Protein AF-A0A662Q920-F1 (afdb_monomer)

Structure (mmCIF, N/CA/C/O backbone):
data_AF-A0A662Q920-F1
#
_entry.id   AF-A0A662Q920-F1
#
loop_
_atom_site.group_PDB
_atom_site.id
_atom_site.type_symbol
_atom_site.label_atom_id
_atom_site.label_alt_id
_atom_site.label_comp_id
_atom_site.label_asym_id
_atom_site.label_entity_id
_atom_site.label_seq_id
_atom_site.pdbx_PDB_ins_code
_atom_site.Cartn_x
_atom_site.Cartn_y
_atom_site.Cartn_z
_atom_site.occupancy
_atom_site.B_iso_or_equiv
_atom_site.auth_seq_id
_atom_site.auth_comp_id
_atom_site.auth_asym_id
_atom_site.auth_atom_id
_atom_site.pdbx_PDB_model_num
ATOM 1 N N . MET A 1 1 ? -21.351 35.880 19.775 1.00 69.81 1 MET A N 1
ATOM 2 C CA . MET A 1 1 ? -21.981 34.544 19.687 1.00 69.81 1 MET A CA 1
ATOM 3 C C . MET A 1 1 ? -21.240 33.641 18.705 1.00 69.81 1 MET A C 1
ATOM 5 O O . MET A 1 1 ? -21.122 32.451 18.968 1.00 69.81 1 MET A O 1
ATOM 9 N N . ASP A 1 2 ? -20.626 34.204 17.664 1.00 88.81 2 ASP A N 1
ATOM 10 C CA . ASP A 1 2 ? -19.913 33.458 16.614 1.00 88.81 2 ASP A CA 1
ATOM 11 C C . ASP A 1 2 ? -18.648 32.746 17.107 1.00 88.81 2 ASP A C 1
ATOM 13 O O . ASP A 1 2 ? -18.413 31.593 16.752 1.00 88.81 2 ASP A O 1
ATOM 17 N N . LEU A 1 3 ? -17.869 33.374 17.997 1.00 92.56 3 LEU A N 1
ATOM 18 C CA . LEU A 1 3 ? -16.669 32.7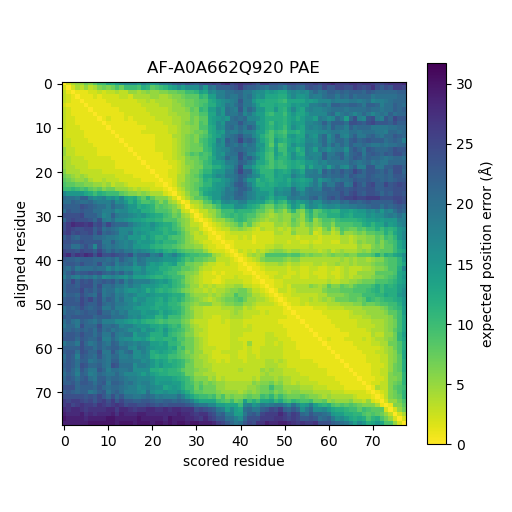47 18.567 1.00 92.56 3 LEU A CA 1
ATOM 19 C C . LEU A 1 3 ? -17.012 31.534 19.445 1.00 92.56 3 LEU A C 1
ATOM 21 O O . LEU A 1 3 ? -16.309 30.529 19.404 1.00 92.56 3 LEU A O 1
ATOM 25 N N . LEU A 1 4 ? -18.111 31.611 20.204 1.00 94.69 4 LEU A N 1
ATOM 26 C CA . LEU A 1 4 ? -18.566 30.521 21.068 1.00 94.69 4 LEU A CA 1
ATOM 27 C C . LEU A 1 4 ? -19.040 29.328 20.230 1.00 94.69 4 LEU A C 1
ATOM 29 O O . LEU A 1 4 ? -18.619 28.203 20.481 1.00 94.69 4 LEU A O 1
ATOM 33 N N . LEU A 1 5 ? -19.861 29.575 19.202 1.00 94.00 5 LEU A N 1
ATOM 34 C CA . LEU A 1 5 ? -20.316 28.527 18.283 1.00 94.00 5 LEU A CA 1
ATOM 35 C C . LEU A 1 5 ? -19.144 27.886 17.534 1.00 94.00 5 LEU A C 1
ATOM 37 O O . LEU A 1 5 ? -19.084 26.665 17.419 1.00 94.00 5 LEU A O 1
ATOM 41 N N . T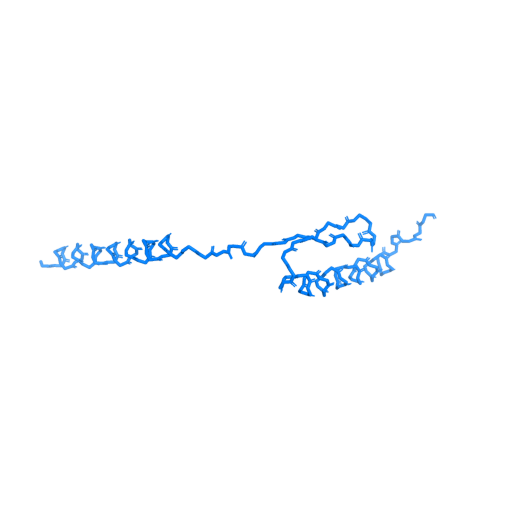HR A 1 6 ? -18.190 28.698 17.075 1.00 94.69 6 THR A N 1
ATOM 42 C CA . THR A 1 6 ? -16.990 28.207 16.384 1.00 94.69 6 THR A CA 1
ATOM 43 C C . THR A 1 6 ? -16.117 27.361 17.312 1.00 94.69 6 THR A C 1
ATOM 45 O O . THR A 1 6 ? -15.669 26.286 16.920 1.00 94.69 6 THR A O 1
ATOM 48 N N . ALA A 1 7 ? -15.916 27.793 18.560 1.00 96.06 7 ALA A N 1
ATOM 49 C CA . ALA A 1 7 ? -15.147 27.043 19.551 1.00 96.06 7 ALA A CA 1
ATOM 50 C C . ALA A 1 7 ? -15.818 25.709 19.918 1.00 96.06 7 ALA A C 1
ATOM 52 O O . ALA A 1 7 ? -15.143 24.683 19.992 1.00 96.06 7 ALA A O 1
ATOM 53 N N . VAL A 1 8 ? -17.144 25.700 20.087 1.00 97.06 8 VAL A N 1
ATOM 54 C CA . VAL A 1 8 ? -17.918 24.475 20.345 1.00 97.06 8 VAL A CA 1
ATOM 55 C C . VAL A 1 8 ? -17.866 23.532 19.142 1.00 97.06 8 VAL A C 1
ATOM 57 O O . VAL A 1 8 ? -17.634 22.338 19.316 1.00 97.06 8 VAL A O 1
ATOM 60 N N . GLY A 1 9 ? -18.009 24.050 17.920 1.00 96.50 9 GLY A N 1
ATOM 61 C CA . GLY A 1 9 ? -17.883 23.259 16.695 1.00 96.50 9 GLY A CA 1
ATOM 62 C C . GLY A 1 9 ? -16.500 22.619 16.552 1.00 96.50 9 GLY A C 1
ATOM 63 O O . GLY A 1 9 ? -16.398 21.421 16.294 1.00 96.50 9 GLY A O 1
ATOM 64 N N . LEU A 1 10 ? -15.431 23.382 16.799 1.00 96.88 10 LEU A N 1
ATOM 65 C CA . LEU A 1 10 ? -14.060 22.868 16.780 1.00 96.88 10 LEU A CA 1
ATOM 66 C C . LEU A 1 10 ? -13.842 21.787 17.848 1.00 96.88 10 LEU A C 1
ATOM 68 O O . LEU A 1 10 ? -13.247 20.748 17.559 1.00 96.88 10 LEU A O 1
ATOM 72 N N . ALA A 1 11 ? -14.351 22.006 19.064 1.00 97.25 11 ALA A N 1
ATOM 73 C CA . ALA A 1 11 ? -14.267 21.032 20.147 1.00 97.25 11 ALA A CA 1
ATOM 74 C C . ALA A 1 11 ? -14.989 19.721 19.793 1.00 97.25 11 ALA A C 1
ATOM 76 O O . ALA A 1 11 ? -14.451 18.643 20.042 1.00 97.25 11 ALA A O 1
ATOM 77 N N . LEU A 1 12 ? -16.161 19.796 19.155 1.00 97.31 12 LEU A N 1
ATOM 78 C CA . LEU A 1 12 ? -16.903 18.621 18.687 1.00 97.31 12 LEU A CA 1
ATOM 79 C C . LEU A 1 12 ? -16.156 17.861 17.585 1.00 97.31 12 LEU A C 1
ATOM 81 O O . LEU A 1 12 ? -16.112 16.634 17.624 1.00 97.31 12 LEU A O 1
ATOM 85 N N . ILE A 1 13 ? -15.531 18.563 16.634 1.00 97.75 13 ILE A N 1
ATOM 86 C CA . ILE A 1 13 ? -14.709 17.934 15.586 1.00 97.75 13 ILE A CA 1
ATOM 87 C C . ILE A 1 13 ? -13.512 17.209 16.211 1.00 97.75 13 ILE A C 1
ATOM 89 O O . ILE A 1 13 ? -13.262 16.047 15.892 1.00 97.75 13 ILE A O 1
ATOM 93 N N . MET A 1 14 ? -12.800 17.865 17.131 1.00 97.31 14 MET A N 1
ATOM 94 C CA . MET A 1 14 ? -11.677 17.259 17.854 1.00 97.31 14 MET A CA 1
ATOM 95 C C . MET A 1 14 ? -12.111 16.023 18.642 1.00 97.31 14 MET A C 1
ATOM 97 O O . MET A 1 14 ? -11.446 14.989 18.578 1.00 97.31 14 MET A O 1
ATOM 101 N N . LEU A 1 15 ? -13.251 16.100 19.332 1.00 97.56 15 LEU A N 1
ATOM 102 C CA . LEU A 1 15 ? -13.816 14.970 20.063 1.00 97.56 15 LEU A CA 1
ATOM 103 C C . LEU A 1 15 ? -14.175 13.813 19.121 1.00 97.56 15 LEU A C 1
ATOM 105 O O . LEU A 1 15 ? -13.849 12.665 19.412 1.00 97.56 15 LEU A O 1
ATOM 109 N N . GLY A 1 16 ? -14.788 14.105 17.972 1.00 96.81 16 GLY A N 1
ATOM 110 C CA . GLY A 1 16 ? -15.126 13.104 16.960 1.00 96.81 16 GLY A CA 1
ATOM 111 C C . GLY A 1 16 ? -13.893 12.371 16.429 1.00 96.81 16 GLY A C 1
ATOM 112 O O . GLY A 1 16 ? -13.868 11.141 16.415 1.00 96.81 16 GLY A O 1
ATOM 113 N N . ILE A 1 17 ? -12.842 13.109 16.061 1.00 96.50 17 ILE A N 1
ATOM 114 C CA . ILE A 1 17 ? -11.573 12.525 15.598 1.00 96.50 17 ILE A CA 1
ATOM 115 C C . ILE A 1 17 ? -10.947 11.653 16.694 1.00 96.50 17 ILE A C 1
ATOM 117 O O . ILE A 1 17 ? -10.505 10.537 16.414 1.00 96.50 17 ILE A O 1
ATOM 121 N N . LEU A 1 18 ? -10.941 12.128 17.943 1.00 96.12 18 LEU A N 1
ATOM 122 C CA . LEU A 1 18 ? -10.381 11.387 19.072 1.00 96.12 18 LEU A CA 1
ATOM 123 C C . LEU A 1 18 ? -11.119 10.060 19.308 1.00 96.12 18 LEU A C 1
ATOM 125 O O . LEU A 1 18 ? -10.478 9.023 19.476 1.00 96.12 18 LEU A O 1
ATOM 129 N N . LEU A 1 19 ? -12.453 10.069 19.265 1.00 94.50 19 LEU A N 1
ATOM 130 C CA . LEU A 1 19 ? -13.269 8.861 19.418 1.00 94.50 19 LEU A CA 1
ATOM 131 C C . LEU A 1 19 ? -13.018 7.850 18.292 1.00 94.50 19 LEU A C 1
ATOM 133 O O . LEU A 1 19 ? -12.878 6.656 18.562 1.00 94.50 19 LEU A O 1
ATOM 137 N N . VAL A 1 20 ? -12.899 8.316 17.045 1.00 93.00 20 VAL A N 1
ATOM 138 C CA . VAL A 1 20 ? -12.563 7.463 15.894 1.00 93.00 20 VAL A CA 1
ATOM 139 C C . VAL A 1 20 ? -11.195 6.806 16.091 1.00 93.00 20 VAL A C 1
ATOM 141 O O . VAL A 1 20 ? -11.076 5.591 15.940 1.00 93.00 20 VAL A O 1
ATOM 144 N N . MET A 1 21 ? -10.180 7.569 16.506 1.00 89.00 21 MET A N 1
ATOM 145 C CA . MET A 1 21 ? -8.836 7.041 16.772 1.00 89.00 21 MET A CA 1
ATOM 146 C C . MET A 1 21 ? -8.834 5.973 17.870 1.00 89.00 21 MET A C 1
ATOM 148 O O . MET A 1 21 ? -8.219 4.920 17.700 1.00 89.00 21 MET A O 1
ATOM 152 N N . ILE A 1 22 ? -9.557 6.200 18.970 1.00 90.12 22 ILE A N 1
ATOM 153 C CA . ILE A 1 22 ? -9.687 5.216 20.056 1.00 90.12 22 ILE A CA 1
ATOM 154 C C . ILE A 1 22 ? -10.389 3.947 19.551 1.00 90.12 22 ILE A C 1
ATOM 156 O O . ILE A 1 22 ? -9.954 2.839 19.865 1.00 90.12 22 ILE A O 1
ATOM 160 N N . SER A 1 23 ? -11.429 4.087 18.726 1.00 86.44 23 SER A N 1
ATOM 161 C CA . SER A 1 23 ? -12.128 2.950 18.115 1.00 86.44 23 SER A CA 1
ATOM 162 C C . SER A 1 23 ? -11.207 2.120 17.215 1.00 86.44 23 SER A C 1
ATOM 164 O O . SER A 1 23 ? -11.238 0.891 17.271 1.00 86.44 23 SER A O 1
ATOM 166 N N . LEU A 1 24 ? -10.381 2.772 16.395 1.00 80.31 24 LE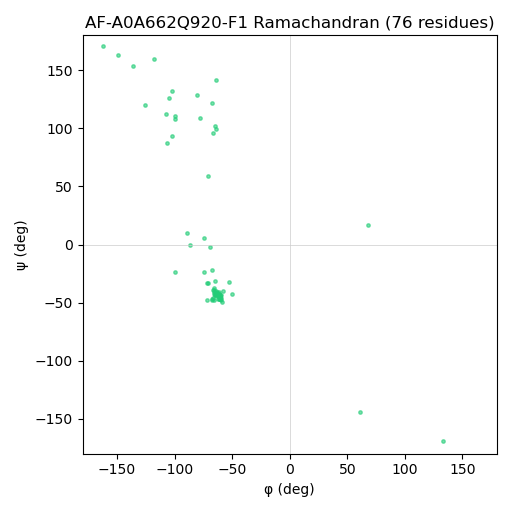U A N 1
ATOM 167 C CA . LEU A 1 24 ? -9.396 2.114 15.530 1.00 80.31 24 LEU A CA 1
ATOM 168 C C . LEU A 1 24 ? -8.297 1.419 16.345 1.00 80.31 24 LEU A C 1
ATOM 170 O O . LEU A 1 24 ? -7.892 0.314 16.001 1.00 80.31 24 LEU A O 1
ATOM 174 N N . ALA A 1 25 ? -7.847 2.033 17.441 1.00 78.38 25 ALA A N 1
ATOM 175 C CA . ALA A 1 25 ? -6.831 1.464 18.325 1.00 78.38 25 ALA A CA 1
ATOM 176 C C . ALA A 1 25 ? -7.353 0.275 19.154 1.00 78.38 25 ALA A C 1
ATOM 178 O O . ALA A 1 25 ? -6.603 -0.655 19.449 1.00 78.38 25 ALA A O 1
ATOM 179 N N . SER A 1 26 ? -8.637 0.287 19.529 1.00 73.88 26 SER A N 1
ATOM 180 C CA . SER A 1 26 ? -9.284 -0.807 20.265 1.00 73.88 26 SER A CA 1
ATOM 181 C C . SER A 1 26 ? -9.568 -2.025 19.379 1.00 73.88 26 SER A C 1
ATOM 183 O O . SER A 1 26 ? -9.624 -3.157 19.869 1.00 73.88 26 SER A O 1
ATOM 185 N N . ALA A 1 27 ? -9.678 -1.828 18.061 1.00 67.81 27 ALA A N 1
ATOM 186 C CA . ALA A 1 27 ? -9.737 -2.924 17.112 1.00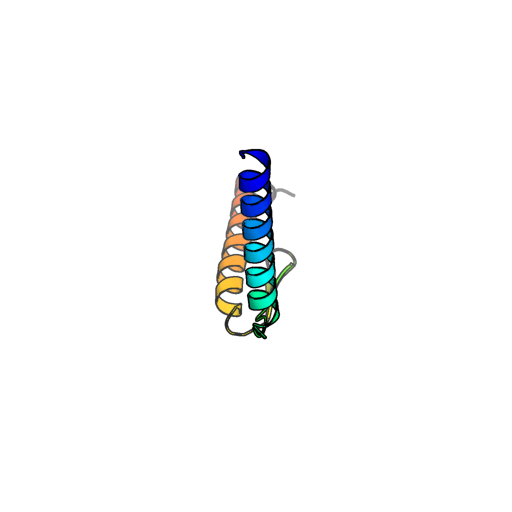 67.81 27 ALA A CA 1
ATOM 187 C C . ALA A 1 27 ? -8.390 -3.659 17.107 1.00 67.81 27 ALA A C 1
ATOM 189 O O . ALA A 1 27 ? -7.446 -3.291 16.409 1.00 67.81 27 ALA A O 1
ATOM 190 N N . ARG A 1 28 ? -8.306 -4.751 17.875 1.00 61.34 28 ARG A N 1
ATOM 191 C CA . ARG A 1 28 ? -7.197 -5.715 17.848 1.00 61.34 28 ARG A CA 1
ATOM 192 C C . ARG A 1 28 ? -7.250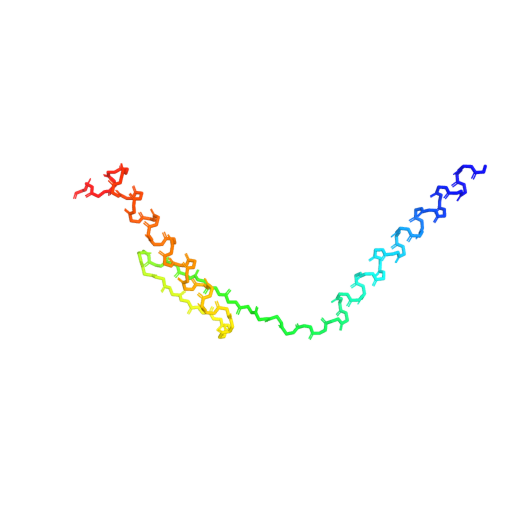 -6.516 16.541 1.00 61.34 28 ARG A C 1
ATOM 194 O O . ARG A 1 28 ? -7.420 -7.733 16.534 1.00 61.34 28 ARG A O 1
ATOM 201 N N . ALA A 1 29 ? -7.181 -5.818 15.413 1.00 67.38 29 ALA A N 1
ATOM 202 C CA . ALA A 1 29 ? -7.154 -6.416 14.099 1.00 67.38 29 ALA A CA 1
ATOM 203 C C . ALA A 1 29 ? -5.830 -7.165 13.965 1.00 67.38 29 ALA A C 1
ATOM 205 O O . ALA A 1 29 ? -4.748 -6.594 14.116 1.00 67.38 29 ALA A O 1
ATOM 206 N N . ARG A 1 30 ? -5.906 -8.471 13.704 1.00 69.88 30 ARG A N 1
ATOM 207 C CA . ARG A 1 30 ? -4.723 -9.248 13.347 1.00 69.88 30 ARG A CA 1
ATOM 208 C C . ARG A 1 30 ? -4.238 -8.703 12.011 1.00 69.88 30 ARG A C 1
ATOM 210 O O . ARG A 1 30 ? -4.850 -8.990 10.985 1.00 69.88 30 ARG A O 1
ATOM 217 N N . ILE A 1 31 ? -3.186 -7.887 12.038 1.00 70.06 31 ILE A N 1
ATOM 218 C CA . ILE A 1 31 ? -2.580 -7.337 10.828 1.00 70.06 31 ILE A CA 1
ATOM 219 C C . ILE A 1 31 ? -2.019 -8.525 10.053 1.00 70.06 31 ILE A C 1
ATOM 221 O O . ILE A 1 31 ? -0.977 -9.085 10.392 1.00 70.06 31 ILE A O 1
ATOM 225 N N . ARG A 1 32 ? -2.771 -8.965 9.046 1.00 77.56 32 ARG A N 1
ATOM 226 C CA . ARG A 1 32 ? -2.284 -9.906 8.048 1.00 77.56 32 ARG A CA 1
ATOM 227 C C . ARG A 1 32 ? -1.438 -9.081 7.100 1.00 77.56 32 ARG A C 1
ATOM 229 O O . ARG A 1 32 ? -1.963 -8.209 6.418 1.00 77.56 32 ARG A O 1
ATOM 236 N N . GLY A 1 33 ? -0.133 -9.300 7.172 1.00 79.12 33 GLY A N 1
ATOM 237 C CA . GLY A 1 33 ? 0.866 -8.641 6.347 1.00 79.12 33 GLY A CA 1
ATOM 238 C C . GLY A 1 33 ? 1.604 -9.655 5.483 1.00 79.12 33 GLY A C 1
ATOM 239 O O . GLY A 1 33 ? 1.633 -10.855 5.772 1.00 79.12 33 GLY A O 1
ATOM 240 N N . GLY A 1 34 ? 2.218 -9.152 4.425 1.00 88.38 34 GLY A N 1
ATOM 241 C CA . GLY A 1 34 ? 3.087 -9.898 3.533 1.00 88.38 34 GLY A CA 1
ATOM 242 C C . GLY A 1 34 ? 3.950 -8.946 2.724 1.00 88.38 34 GLY A C 1
ATOM 243 O O . GLY A 1 34 ? 3.738 -7.734 2.753 1.00 88.38 34 GLY A O 1
ATOM 244 N N . GLY A 1 35 ? 4.923 -9.493 2.013 1.00 88.38 35 GLY A N 1
ATOM 245 C CA . GLY A 1 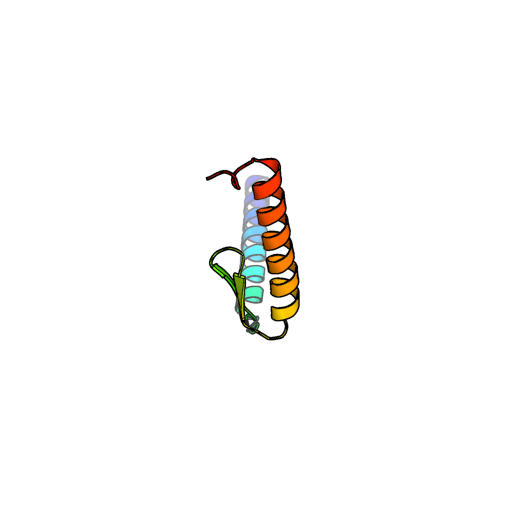35 ? 5.790 -8.741 1.126 1.00 88.38 35 GLY A CA 1
ATOM 246 C C . GLY A 1 35 ? 6.255 -9.568 -0.065 1.00 88.38 35 GLY A C 1
ATOM 247 O O . GLY A 1 35 ? 6.122 -10.793 -0.117 1.00 88.38 35 GLY A O 1
ATOM 248 N N . LEU A 1 36 ? 6.746 -8.845 -1.061 1.00 91.25 36 LEU A N 1
ATOM 249 C CA . LEU A 1 36 ? 7.269 -9.368 -2.311 1.00 91.25 36 LEU A CA 1
ATOM 250 C C . LEU A 1 36 ? 8.676 -8.796 -2.473 1.00 91.25 36 LEU A C 1
ATOM 252 O O . LEU A 1 36 ? 8.838 -7.579 -2.525 1.00 91.25 36 LEU A O 1
ATOM 256 N N . ILE A 1 37 ? 9.682 -9.659 -2.557 1.00 92.38 37 ILE A N 1
ATOM 257 C CA . ILE A 1 37 ? 11.046 -9.278 -2.928 1.00 92.38 37 ILE A CA 1
ATOM 258 C C . ILE A 1 37 ? 11.277 -9.740 -4.363 1.00 92.38 37 ILE A C 1
ATOM 260 O O . ILE A 1 37 ? 11.091 -10.911 -4.672 1.00 92.38 37 ILE A O 1
ATOM 264 N N . LEU A 1 38 ? 11.694 -8.833 -5.239 1.00 90.25 38 LEU A N 1
ATOM 265 C CA . LEU A 1 38 ? 12.092 -9.159 -6.608 1.00 90.25 38 LEU A CA 1
ATOM 266 C C . LEU A 1 38 ? 13.620 -9.239 -6.679 1.00 90.25 38 LEU A C 1
ATOM 268 O O . LEU A 1 38 ? 14.295 -8.218 -6.551 1.00 90.25 38 LEU A O 1
ATOM 272 N N . ILE A 1 39 ? 14.166 -10.444 -6.869 1.00 89.75 39 ILE A N 1
ATOM 273 C CA . ILE A 1 39 ? 15.595 -10.657 -7.146 1.00 89.75 39 ILE A CA 1
ATOM 274 C C . ILE A 1 39 ? 15.725 -10.934 -8.644 1.00 89.75 39 ILE A C 1
ATOM 276 O O . ILE A 1 39 ? 15.532 -12.059 -9.108 1.00 89.75 39 ILE A O 1
ATOM 280 N N . GLY A 1 40 ? 15.981 -9.885 -9.427 1.00 79.44 40 GLY A N 1
ATOM 281 C CA . GLY A 1 40 ? 15.849 -9.968 -10.884 1.00 79.44 40 GLY A CA 1
ATOM 282 C C . GLY A 1 40 ? 14.402 -10.306 -11.290 1.00 79.44 40 GLY A C 1
ATOM 283 O O . GLY A 1 40 ? 13.471 -9.866 -10.614 1.00 79.44 40 GLY A O 1
ATOM 284 N N . PRO A 1 41 ? 14.166 -11.100 -12.352 1.00 80.50 41 PRO A N 1
ATOM 285 C CA . PRO A 1 41 ? 12.814 -11.489 -12.761 1.00 80.50 41 PRO A CA 1
ATOM 286 C C . PRO A 1 41 ? 12.178 -12.548 -11.839 1.00 80.50 41 PRO A C 1
ATOM 288 O O . PRO A 1 41 ? 11.102 -13.049 -12.157 1.00 80.50 41 PRO A O 1
ATOM 291 N N . PHE A 1 42 ? 12.824 -12.923 -10.726 1.00 88.50 42 PHE A N 1
ATOM 292 C CA . PHE A 1 42 ? 12.332 -13.945 -9.802 1.00 88.50 42 PHE A CA 1
ATOM 293 C C . PHE A 1 42 ? 11.653 -13.307 -8.575 1.00 88.50 42 PHE A C 1
ATOM 295 O O . PHE A 1 42 ? 12.337 -12.746 -7.710 1.00 88.50 42 PHE A O 1
ATOM 302 N N . PRO A 1 43 ? 10.312 -13.385 -8.471 1.00 88.69 43 PRO A N 1
ATOM 303 C CA . PRO A 1 43 ? 9.572 -12.890 -7.317 1.00 88.69 43 PRO A CA 1
ATOM 304 C C . PRO A 1 43 ? 9.613 -13.888 -6.148 1.00 88.69 43 PRO A C 1
ATOM 306 O O . PRO A 1 43 ? 9.246 -15.053 -6.296 1.00 88.69 43 PRO A O 1
ATOM 309 N N . ILE A 1 44 ? 9.984 -13.415 -4.959 1.00 91.94 44 ILE A N 1
ATOM 310 C CA . ILE A 1 44 ? 9.922 -14.140 -3.684 1.00 91.94 44 ILE A CA 1
ATOM 311 C C . ILE A 1 44 ? 8.785 -13.548 -2.850 1.00 91.94 44 ILE A C 1
ATOM 313 O O . ILE A 1 44 ? 8.855 -12.401 -2.407 1.00 91.94 44 ILE A O 1
ATOM 317 N N . ILE A 1 45 ? 7.732 -14.335 -2.633 1.00 91.69 45 ILE A N 1
ATOM 318 C CA . ILE A 1 45 ? 6.520 -13.916 -1.915 1.00 91.69 45 ILE A CA 1
ATOM 319 C C . ILE A 1 45 ? 6.557 -14.474 -0.492 1.00 91.69 45 ILE A C 1
ATOM 321 O O . ILE A 1 45 ? 6.773 -15.668 -0.293 1.00 91.69 45 ILE A O 1
ATOM 325 N N . PHE A 1 46 ? 6.290 -13.627 0.497 1.00 89.94 46 PHE A N 1
ATOM 326 C CA . PHE A 1 46 ? 6.179 -14.004 1.905 1.00 89.94 46 PHE A CA 1
ATOM 327 C C . PHE A 1 46 ? 4.971 -13.322 2.551 1.00 89.94 46 PHE A C 1
ATOM 329 O O . PHE A 1 46 ? 4.543 -12.255 2.120 1.00 89.94 46 PHE A O 1
ATOM 336 N N . GLY A 1 47 ? 4.406 -13.924 3.598 1.00 86.50 47 GLY A N 1
ATOM 337 C CA . GLY A 1 47 ? 3.290 -13.340 4.348 1.00 86.50 47 GLY A CA 1
ATOM 338 C C . GLY A 1 47 ? 2.137 -14.295 4.620 1.00 86.50 47 GLY A C 1
ATOM 339 O O . GLY A 1 47 ? 2.238 -15.507 4.424 1.00 86.50 47 GLY A O 1
ATOM 340 N N . ASP A 1 48 ? 1.030 -13.731 5.099 1.00 87.06 48 ASP A N 1
ATOM 341 C CA . ASP A 1 48 ? -0.191 -14.480 5.398 1.00 87.06 48 ASP A CA 1
ATOM 342 C C . ASP A 1 48 ? -0.801 -15.092 4.124 1.00 87.06 48 ASP A C 1
ATOM 344 O O . ASP A 1 48 ? -0.842 -14.452 3.069 1.00 87.06 48 ASP A O 1
ATOM 348 N N . ARG A 1 49 ? -1.331 -16.321 4.224 1.00 83.56 49 ARG A N 1
ATOM 349 C CA . ARG A 1 49 ? -1.969 -17.039 3.104 1.00 83.56 49 ARG A CA 1
ATOM 350 C C . ARG A 1 49 ? -3.050 -16.217 2.411 1.00 83.56 49 ARG A C 1
ATOM 352 O O . ARG A 1 49 ? -3.212 -16.358 1.203 1.00 83.56 49 ARG A O 1
ATOM 359 N N . SER A 1 50 ? -3.769 -15.359 3.139 1.00 86.19 50 SER A N 1
ATOM 360 C CA . SER A 1 50 ? -4.797 -14.512 2.524 1.00 86.19 50 SER A CA 1
ATOM 361 C C . SER A 1 50 ? -4.225 -13.449 1.586 1.00 86.19 50 SER A C 1
ATOM 363 O O . SER A 1 50 ? -4.946 -12.948 0.733 1.00 86.19 50 SER A O 1
ATOM 365 N N . MET A 1 51 ? -2.950 -13.089 1.742 1.00 84.44 51 MET A N 1
ATOM 366 C CA . MET A 1 51 ? -2.276 -12.082 0.924 1.00 84.44 51 MET A CA 1
ATOM 367 C C . MET A 1 51 ? -1.414 -12.688 -0.185 1.00 84.44 51 MET A C 1
ATOM 369 O O . MET A 1 51 ? -1.204 -12.026 -1.197 1.00 84.44 51 MET A O 1
ATOM 373 N N . VAL A 1 52 ? -0.964 -13.941 -0.046 1.00 88.75 52 VAL A N 1
ATOM 374 C CA . VAL A 1 52 ? -0.092 -14.616 -1.031 1.00 88.75 52 VAL A CA 1
ATOM 375 C C . VAL A 1 52 ? -0.639 -14.512 -2.456 1.00 88.75 52 VAL A C 1
ATOM 377 O O . VAL A 1 52 ? 0.118 -14.215 -3.372 1.00 88.75 52 VAL A O 1
ATOM 380 N N . LEU A 1 53 ? -1.949 -14.695 -2.644 1.00 89.00 53 LEU A N 1
ATOM 381 C CA . LEU A 1 53 ? -2.583 -14.664 -3.966 1.00 89.00 53 LEU A CA 1
ATOM 382 C C . LEU A 1 53 ? -2.509 -13.270 -4.612 1.00 89.00 53 LEU A C 1
ATOM 384 O O . LEU A 1 53 ? -2.157 -13.149 -5.782 1.00 89.00 53 LEU A O 1
ATOM 388 N N . ILE A 1 54 ? -2.762 -12.217 -3.829 1.00 90.62 54 ILE A N 1
ATOM 389 C CA . ILE A 1 54 ? -2.659 -10.823 -4.284 1.00 90.62 54 ILE A CA 1
ATOM 390 C C . ILE A 1 54 ? -1.202 -10.486 -4.612 1.00 90.62 54 ILE A C 1
ATOM 392 O O . ILE A 1 54 ? -0.921 -9.954 -5.682 1.00 90.62 54 ILE A O 1
ATOM 396 N N . 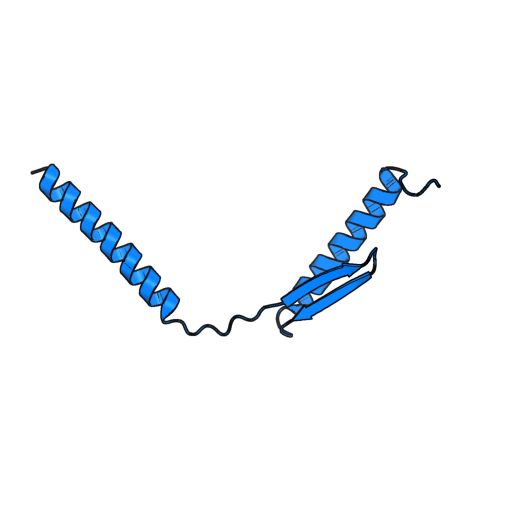LEU A 1 55 ? -0.264 -10.832 -3.724 1.00 91.69 55 LEU A N 1
ATOM 397 C CA . LEU A 1 55 ? 1.158 -10.560 -3.939 1.00 91.69 55 LEU A CA 1
ATOM 398 C C . LEU A 1 55 ? 1.733 -11.330 -5.128 1.00 91.69 55 LEU A C 1
ATOM 400 O O . LEU A 1 55 ? 2.624 -10.820 -5.800 1.00 91.69 55 LEU A O 1
ATOM 404 N N . LEU A 1 56 ? 1.216 -12.525 -5.412 1.00 90.75 56 LEU A N 1
ATOM 405 C CA . LEU A 1 56 ? 1.603 -13.307 -6.580 1.00 90.75 56 LEU A CA 1
ATOM 406 C C . LEU A 1 56 ? 1.156 -12.631 -7.873 1.00 90.75 56 LEU A C 1
ATOM 408 O O . LEU A 1 56 ? 1.968 -12.473 -8.779 1.00 90.75 56 LEU A O 1
ATOM 412 N N . VAL A 1 57 ? -0.103 -12.191 -7.945 1.00 93.00 57 VAL A N 1
ATOM 413 C CA . VAL A 1 57 ? -0.627 -11.471 -9.116 1.00 93.00 57 VAL A CA 1
ATOM 414 C C . VAL A 1 57 ? 0.146 -10.173 -9.335 1.00 93.00 57 VAL A C 1
ATOM 416 O O . VAL A 1 57 ? 0.608 -9.916 -10.445 1.00 93.00 57 VAL A O 1
ATOM 419 N N . VAL A 1 58 ? 0.353 -9.390 -8.273 1.00 92.62 58 VAL A N 1
ATOM 420 C CA . VAL A 1 58 ? 1.140 -8.151 -8.330 1.00 92.62 58 VAL A CA 1
ATOM 421 C C . VAL A 1 58 ? 2.575 -8.441 -8.769 1.00 92.62 58 VAL A C 1
ATOM 423 O O . VAL A 1 58 ? 3.080 -7.780 -9.671 1.00 92.62 58 VAL A O 1
ATOM 426 N N . GLY A 1 59 ? 3.228 -9.449 -8.191 1.00 92.38 59 GLY A N 1
ATOM 427 C CA . GLY A 1 59 ? 4.601 -9.801 -8.541 1.00 92.38 59 GLY A CA 1
ATOM 428 C C . GLY A 1 59 ? 4.748 -10.274 -9.980 1.00 92.38 59 GLY A C 1
ATOM 429 O O . GLY A 1 59 ? 5.657 -9.832 -10.675 1.00 92.38 59 GLY A O 1
ATOM 430 N N . MET A 1 60 ? 3.823 -11.101 -10.463 1.00 92.62 60 MET A N 1
ATOM 431 C CA . MET A 1 60 ? 3.810 -11.558 -11.852 1.00 92.62 60 MET A CA 1
ATOM 432 C C . MET A 1 60 ? 3.581 -10.401 -12.826 1.00 92.62 60 MET A C 1
ATOM 434 O O . MET A 1 60 ? 4.247 -10.321 -13.856 1.00 92.62 60 MET A O 1
ATOM 438 N N . PHE A 1 61 ? 2.695 -9.468 -12.474 1.00 94.38 61 PHE A N 1
ATOM 439 C CA . PHE A 1 61 ? 2.465 -8.255 -13.250 1.00 94.38 61 PHE A CA 1
ATOM 440 C C . PHE A 1 61 ? 3.711 -7.357 -13.302 1.00 94.38 61 PHE A C 1
ATOM 442 O O . PHE A 1 61 ? 4.074 -6.877 -14.374 1.00 94.38 61 PHE A O 1
ATOM 449 N N . LEU A 1 62 ? 4.418 -7.185 -12.179 1.00 92.19 62 LEU A N 1
ATOM 450 C CA . LEU A 1 62 ? 5.678 -6.434 -12.135 1.00 92.19 62 LEU A CA 1
ATOM 451 C C . LEU A 1 62 ? 6.767 -7.085 -12.995 1.00 92.19 62 LEU A C 1
ATOM 453 O O . LEU A 1 62 ? 7.443 -6.382 -13.744 1.00 92.19 62 LEU A O 1
ATOM 457 N N . VAL A 1 63 ? 6.919 -8.411 -12.926 1.00 92.19 63 VAL A N 1
ATOM 458 C CA . VAL A 1 63 ? 7.868 -9.152 -13.776 1.00 92.19 63 VAL A CA 1
ATOM 459 C C . VAL A 1 63 ? 7.520 -8.970 -15.251 1.00 92.19 63 VAL A C 1
ATOM 461 O O . VAL A 1 63 ? 8.407 -8.705 -16.059 1.00 92.19 63 VAL A O 1
ATOM 464 N N . PHE A 1 64 ? 6.236 -9.052 -15.604 1.00 92.19 64 PHE A N 1
ATOM 465 C CA . PHE A 1 64 ? 5.781 -8.839 -16.974 1.00 92.19 64 PHE A CA 1
ATOM 466 C C . PHE A 1 64 ? 6.125 -7.433 -17.480 1.00 92.19 64 PHE A C 1
ATOM 468 O O . PHE A 1 64 ? 6.696 -7.302 -18.559 1.00 92.19 64 PHE A O 1
ATOM 475 N N . ILE A 1 65 ? 5.854 -6.392 -16.685 1.00 91.62 65 ILE A N 1
ATOM 476 C CA . ILE A 1 65 ? 6.234 -5.011 -17.018 1.00 91.62 65 ILE A CA 1
ATOM 477 C C . ILE A 1 65 ? 7.749 -4.887 -17.175 1.00 91.62 65 ILE A C 1
ATOM 479 O O . ILE A 1 65 ? 8.211 -4.290 -18.141 1.00 91.62 65 ILE A O 1
ATOM 483 N N . MET A 1 66 ? 8.528 -5.451 -16.254 1.00 88.00 66 MET A N 1
ATOM 484 C CA . MET A 1 66 ? 9.988 -5.374 -16.289 1.00 88.00 66 MET A CA 1
ATOM 485 C C . MET A 1 66 ? 10.560 -6.023 -17.558 1.00 88.00 66 MET A C 1
ATOM 487 O O . MET A 1 66 ? 11.435 -5.443 -18.198 1.00 88.00 66 MET A O 1
ATOM 491 N N . LEU A 1 67 ? 10.037 -7.187 -17.955 1.00 88.50 67 LEU A N 1
ATOM 492 C CA . LEU A 1 67 ? 10.421 -7.865 -19.196 1.00 88.50 67 LEU A CA 1
ATOM 493 C C . LEU A 1 67 ? 10.000 -7.065 -20.431 1.00 88.50 67 LEU A C 1
ATOM 495 O O . LEU A 1 67 ? 10.810 -6.869 -21.335 1.00 88.50 67 LEU A O 1
ATOM 499 N N . LEU A 1 68 ? 8.760 -6.568 -20.454 1.00 90.31 68 LEU A N 1
ATOM 500 C CA . LEU A 1 68 ? 8.241 -5.757 -21.553 1.00 90.31 68 LEU A CA 1
ATOM 501 C C . LEU A 1 68 ? 9.103 -4.506 -21.751 1.00 90.31 68 LEU A C 1
ATOM 503 O O . LEU A 1 68 ? 9.569 -4.253 -22.858 1.00 90.31 68 LEU A O 1
ATOM 507 N N . LEU A 1 69 ? 9.374 -3.776 -20.666 1.00 87.56 69 LEU A N 1
ATOM 508 C CA . LEU A 1 69 ? 10.217 -2.584 -20.674 1.00 87.56 69 LEU A CA 1
ATOM 509 C C . LEU A 1 69 ? 11.639 -2.905 -21.128 1.00 87.56 69 LEU A C 1
ATOM 511 O O . LEU A 1 69 ? 12.175 -2.176 -21.958 1.00 87.56 69 LEU A O 1
ATOM 515 N N . GLY A 1 70 ? 12.233 -3.998 -20.641 1.00 86.25 70 GLY A N 1
ATOM 516 C CA . GLY A 1 70 ? 13.572 -4.432 -21.047 1.00 86.25 70 GLY A CA 1
ATOM 517 C C . GLY A 1 70 ? 13.686 -4.684 -22.553 1.00 86.25 70 GLY A C 1
ATOM 518 O O . GLY A 1 70 ? 14.668 -4.272 -23.170 1.00 86.25 70 GLY A O 1
ATOM 519 N N . ILE A 1 71 ? 12.655 -5.284 -23.156 1.00 86.38 71 ILE A N 1
ATOM 520 C CA . ILE A 1 71 ? 12.580 -5.523 -24.603 1.00 86.38 71 ILE A CA 1
ATOM 521 C C . ILE A 1 71 ? 12.354 -4.206 -25.359 1.00 86.38 71 ILE A C 1
ATOM 523 O O . ILE A 1 71 ? 13.060 -3.926 -26.323 1.00 86.38 71 ILE A O 1
ATOM 527 N N . THR A 1 72 ? 11.403 -3.371 -24.924 1.00 86.56 72 THR A N 1
ATOM 528 C CA . THR A 1 72 ? 11.048 -2.128 -25.635 1.00 86.56 72 THR A CA 1
ATOM 529 C C . THR A 1 72 ? 12.117 -1.044 -25.543 1.00 86.56 72 THR A C 1
ATOM 531 O O . THR A 1 72 ? 12.284 -0.273 -26.482 1.00 86.56 72 THR A O 1
ATOM 534 N N . LEU A 1 73 ? 12.840 -0.970 -24.422 1.00 84.50 73 LEU A N 1
ATOM 535 C CA . LEU A 1 73 ? 13.892 0.023 -24.188 1.00 84.50 73 LEU A CA 1
ATOM 536 C C . LEU A 1 73 ? 15.256 -0.436 -24.720 1.00 84.50 73 LEU A C 1
ATOM 538 O O . LEU A 1 73 ? 16.232 0.295 -24.583 1.00 84.50 73 LEU A O 1
ATOM 542 N N . GLY A 1 74 ? 15.348 -1.635 -25.308 1.00 73.00 74 GLY A N 1
ATOM 543 C CA . GLY A 1 74 ? 16.598 -2.154 -25.866 1.00 73.00 74 GLY A CA 1
ATOM 544 C C . GLY A 1 74 ? 17.672 -2.467 -24.818 1.00 73.00 74 GLY A C 1
ATOM 545 O O . GLY A 1 74 ? 1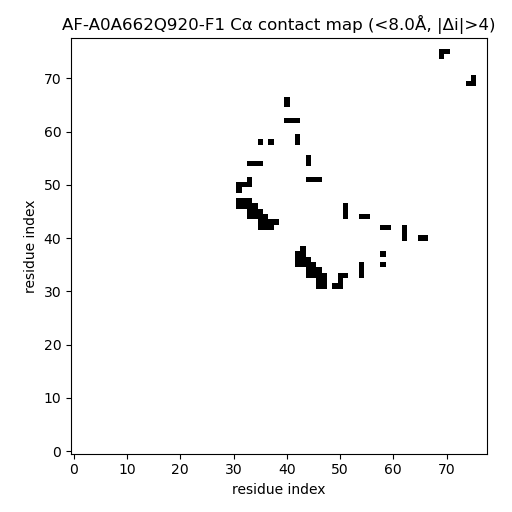8.833 -2.644 -25.170 1.00 73.00 74 GLY A O 1
ATOM 546 N N . LEU A 1 75 ? 17.301 -2.588 -23.538 1.00 66.19 75 LEU A N 1
ATOM 547 C CA . LEU A 1 75 ? 18.219 -2.924 -22.438 1.00 66.19 75 LEU A CA 1
ATOM 548 C C . LEU A 1 75 ? 18.733 -4.379 -22.504 1.00 66.19 75 LEU A C 1
ATOM 550 O O . LEU A 1 75 ? 19.538 -4.784 -21.672 1.00 66.19 75 LEU A O 1
ATOM 554 N N . GLY A 1 76 ? 18.270 -5.163 -23.485 1.00 59.88 76 GLY A N 1
ATOM 555 C CA . GLY A 1 76 ? 18.736 -6.520 -23.788 1.00 59.88 76 GLY A CA 1
ATOM 556 C C . GLY A 1 76 ? 19.913 -6.607 -24.771 1.00 59.88 76 GLY A C 1
ATOM 557 O O . GLY A 1 76 ? 20.207 -7.705 -25.232 1.00 59.88 76 GLY A O 1
ATOM 558 N N . GLY A 1 77 ? 20.552 -5.487 -25.126 1.00 59.38 77 GLY A N 1
ATOM 559 C CA . GLY A 1 77 ? 21.744 -5.454 -25.979 1.00 59.38 77 GLY A CA 1
ATOM 560 C C . GLY A 1 77 ? 23.017 -5.135 -25.194 1.00 59.38 77 GLY A C 1
ATOM 561 O O . GLY A 1 77 ? 23.404 -3.971 -25.118 1.00 59.38 77 GLY A O 1
ATOM 562 N N . ALA A 1 78 ? 23.656 -6.164 -24.639 1.00 47.22 78 ALA A N 1
ATOM 563 C CA . ALA A 1 78 ? 25.072 -6.176 -24.274 1.00 47.22 78 ALA A CA 1
ATOM 564 C C . ALA A 1 78 ? 25.721 -7.397 -24.930 1.00 47.22 78 ALA A C 1
ATOM 566 O O . ALA A 1 78 ? 25.103 -8.485 -24.851 1.00 47.22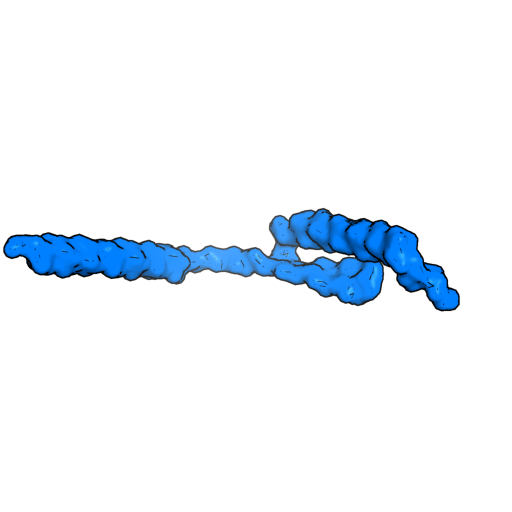 78 ALA A O 1
#

Solvent-accessible surface area (backbone atoms only — not comparable to full-atom values): 4663 Å² total; per-residue (Å²): 113,66,69,58,54,50,51,52,52,51,51,50,52,53,49,52,54,51,52,51,51,51,53,59,68,67,52,82,68,79,80,79,56,63,53,73,48,69,65,75,85,46,70,46,79,50,60,37,77,89,44,48,63,58,51,47,54,53,42,53,51,50,38,51,50,52,53,51,49,33,62,76,69,52,74,76,75,127

Foldseek 3Di:
DVVVVVVVVVVVVVVVVVVVVVVVVVPPDPPFDWDWDDPDLDIDIGTDPVCRVVRVVVSNVVSVVVVVCCVVVVVVDD

pLDDT: mean 86.45, std 10.45, range [47.22, 97.75]

Sequence (78 aa):
MDLLLTAVGLALIMLGILLVMISLASARARIRGGGLILIGPFPIIFGDRSMVLILLVVGMFLVFIMLLLGITLGLGGA

Secondary structure (DSSP, 8-state):
-HHHHHHHHHHHHHHHHHHHHHHHHH-------EEEEEETTEEEEEE-HHHHHHHHHHHHHHHHHHHHHHHHTTTT--

Radius of gyration: 24.04 Å; Cα contacts (8 Å, |Δi|>4): 46; chains: 1; bounding box: 47×52×47 Å

Mean predicted aligned error: 11.37 Å